Protein AF-A0A560FBE7-F1 (afdb_monomer_lite)

pLDDT: mean 87.47, std 10.16, range [57.25, 97.56]

Sequence (76 aa):
MDLDALVAVPIIFMVIVAPVWIIAHYVTKWRVAKTLSVDDERMLSDLWHSATEMDSRIQQLEKILDAEAPGWRARQ

InterPro domains:
  IPR009554 Phage shock protein B [PF06667] (4-74)
  IPR009554 Phage shock protein B [TIGR02976] (6-75)

Organism: NCBI:txid28077

Structure (mmCIF, N/CA/C/O backbone):
data_AF-A0A560FBE7-F1
#
_entry.id   AF-A0A5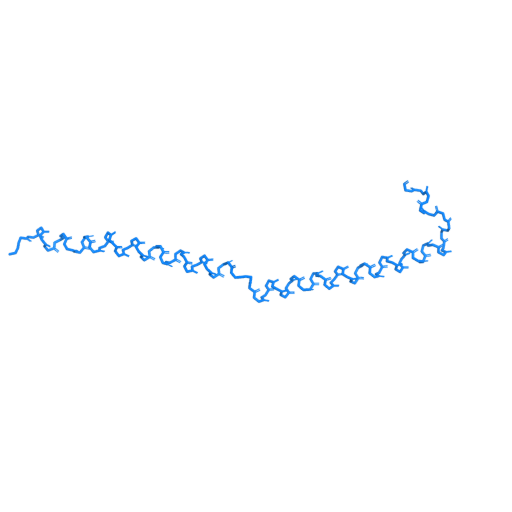60FBE7-F1
#
loop_
_atom_site.group_PDB
_atom_site.id
_atom_site.type_symbol
_atom_site.label_atom_id
_atom_site.label_alt_id
_atom_site.label_comp_id
_atom_site.label_asym_id
_atom_site.label_entity_id
_atom_site.label_seq_id
_atom_site.pdbx_PDB_ins_code
_atom_site.Cartn_x
_atom_site.Cartn_y
_atom_site.Cartn_z
_atom_site.occupancy
_atom_site.B_iso_or_equiv
_atom_site.auth_seq_id
_atom_site.auth_comp_id
_atom_site.auth_asym_id
_atom_site.auth_atom_id
_atom_site.pdbx_PDB_model_num
ATOM 1 N N . MET A 1 1 ? 34.070 5.252 -45.414 1.00 61.56 1 MET A N 1
ATOM 2 C CA . MET A 1 1 ? 32.879 5.323 -44.548 1.00 61.56 1 MET A CA 1
ATOM 3 C C . MET A 1 1 ? 32.953 6.650 -43.844 1.00 61.56 1 MET A C 1
ATOM 5 O O . MET A 1 1 ? 33.930 6.880 -43.140 1.00 61.56 1 MET A O 1
ATOM 9 N N . ASP A 1 2 ? 32.000 7.526 -44.116 1.00 77.75 2 ASP A N 1
ATOM 10 C CA . ASP A 1 2 ? 31.970 8.870 -43.554 1.00 77.75 2 ASP A CA 1
ATOM 11 C C . ASP A 1 2 ? 31.806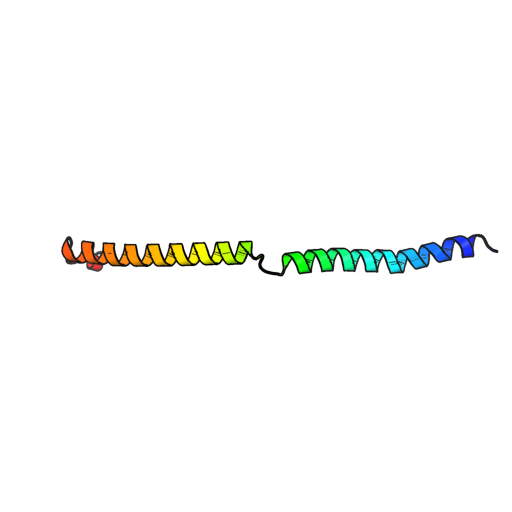 8.777 -42.033 1.00 77.75 2 ASP A C 1
ATOM 13 O O . ASP A 1 2 ? 30.994 7.990 -41.535 1.00 77.75 2 ASP A O 1
ATOM 17 N N . LEU A 1 3 ? 32.623 9.529 -41.289 1.00 78.44 3 LEU A N 1
ATOM 18 C CA . LEU A 1 3 ? 32.628 9.543 -39.819 1.00 78.44 3 LEU A CA 1
ATOM 19 C C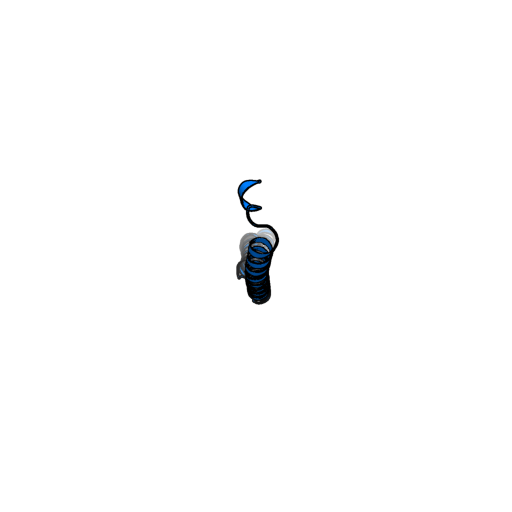 . LEU A 1 3 ? 31.222 9.807 -39.253 1.00 78.44 3 LEU A C 1
ATOM 21 O O . LEU A 1 3 ? 30.844 9.252 -38.222 1.00 78.44 3 LEU A O 1
ATOM 25 N N . ASP A 1 4 ? 30.426 10.574 -39.992 1.00 83.00 4 ASP A N 1
ATOM 26 C CA . ASP A 1 4 ? 29.042 10.911 -39.678 1.00 83.00 4 ASP A CA 1
ATOM 27 C C . ASP A 1 4 ? 28.141 9.673 -39.602 1.00 83.00 4 ASP A C 1
ATOM 29 O O . ASP A 1 4 ? 27.333 9.547 -38.684 1.00 83.00 4 ASP A O 1
ATOM 33 N N . ALA A 1 5 ? 28.316 8.705 -40.508 1.00 81.94 5 ALA A N 1
ATOM 34 C CA . ALA A 1 5 ? 27.542 7.466 -40.496 1.00 81.94 5 ALA A CA 1
ATOM 35 C C . ALA A 1 5 ? 27.923 6.570 -39.306 1.00 81.94 5 ALA A C 1
ATOM 37 O O . ALA A 1 5 ? 27.056 5.932 -38.707 1.00 81.94 5 ALA A O 1
ATOM 38 N N . LEU A 1 6 ? 29.205 6.554 -38.922 1.00 86.25 6 LEU A N 1
ATOM 39 C CA . LEU A 1 6 ? 29.688 5.778 -37.776 1.00 86.25 6 LEU A CA 1
ATOM 40 C C . LEU A 1 6 ? 29.134 6.312 -36.444 1.00 86.25 6 LEU A C 1
ATOM 42 O O . LEU A 1 6 ? 28.875 5.530 -35.532 1.00 86.25 6 LEU A O 1
ATOM 46 N N . VAL A 1 7 ? 28.924 7.628 -36.340 1.00 88.31 7 VAL A N 1
ATOM 47 C CA . VAL A 1 7 ? 28.397 8.292 -35.135 1.00 88.31 7 VAL A CA 1
ATOM 48 C C . VAL A 1 7 ? 26.862 8.337 -35.120 1.00 88.31 7 VAL A C 1
ATOM 50 O O . VAL A 1 7 ? 26.255 8.196 -34.059 1.00 88.31 7 VAL A O 1
ATOM 53 N N . ALA A 1 8 ? 26.204 8.464 -36.274 1.00 88.19 8 ALA A N 1
ATOM 54 C CA . ALA A 1 8 ? 24.743 8.538 -36.352 1.00 88.19 8 ALA A CA 1
ATOM 55 C C . ALA A 1 8 ? 24.045 7.231 -35.931 1.00 88.19 8 ALA A C 1
ATOM 57 O O . ALA A 1 8 ? 23.021 7.270 -35.246 1.00 88.19 8 ALA A O 1
ATOM 58 N N . VAL A 1 9 ? 24.604 6.071 -36.292 1.00 89.44 9 VAL A N 1
ATOM 59 C CA . VAL A 1 9 ? 24.031 4.749 -35.972 1.00 89.44 9 VAL A CA 1
ATOM 60 C C . VAL A 1 9 ? 23.851 4.519 -34.459 1.00 89.44 9 VAL A C 1
ATOM 62 O O . VAL A 1 9 ? 22.727 4.216 -34.044 1.00 89.44 9 VAL A O 1
ATOM 65 N N . PRO A 1 10 ? 24.878 4.683 -33.598 1.00 91.25 10 PRO A N 1
ATOM 66 C CA . PRO A 1 10 ? 24.709 4.497 -32.157 1.00 91.25 10 PRO A CA 1
ATOM 67 C C . PRO A 1 10 ? 23.804 5.557 -31.517 1.00 91.25 10 PRO A C 1
ATOM 69 O O . PRO A 1 10 ? 23.101 5.246 -30.557 1.00 91.25 10 PRO A O 1
ATOM 72 N N . ILE A 1 11 ? 23.769 6.785 -32.048 1.00 93.00 11 ILE A N 1
ATOM 73 C CA . ILE A 1 11 ? 22.893 7.850 -31.535 1.00 93.00 11 ILE A CA 1
ATOM 74 C C . ILE A 1 11 ? 21.424 7.497 -31.766 1.00 93.00 11 ILE A C 1
ATOM 76 O O . ILE A 1 11 ? 20.630 7.550 -30.829 1.00 93.00 11 ILE A O 1
ATOM 80 N N . ILE A 1 12 ? 21.061 7.088 -32.983 1.00 90.94 12 ILE A N 1
ATOM 81 C CA . ILE A 1 12 ? 19.685 6.687 -33.305 1.00 90.94 12 ILE A CA 1
ATOM 82 C C . ILE A 1 12 ? 19.272 5.485 -32.450 1.00 90.94 12 ILE A C 1
ATOM 84 O O . ILE A 1 12 ? 18.169 5.460 -31.906 1.00 90.94 12 ILE A O 1
ATOM 88 N N . PHE A 1 13 ? 20.177 4.524 -32.259 1.00 92.62 13 PHE A N 1
ATOM 89 C CA . PHE A 1 13 ? 19.937 3.390 -31.371 1.00 92.62 13 PHE A CA 1
ATOM 90 C C . PHE A 1 13 ? 19.677 3.836 -29.925 1.00 92.62 13 PHE A C 1
ATOM 92 O O . PHE A 1 13 ? 18.698 3.405 -29.323 1.00 92.62 13 PHE A O 1
ATOM 99 N N . MET A 1 14 ? 20.489 4.746 -29.378 1.00 94.00 14 MET A N 1
ATOM 100 C CA . MET A 1 14 ? 20.303 5.303 -28.030 1.00 94.00 14 MET A CA 1
ATOM 101 C C . MET A 1 14 ? 18.978 6.051 -27.879 1.00 94.00 14 MET A C 1
ATOM 103 O O . MET A 1 14 ? 18.293 5.873 -26.875 1.00 94.00 14 MET A O 1
ATOM 107 N N . VAL A 1 15 ? 18.581 6.837 -28.880 1.00 94.50 15 VAL A N 1
ATOM 108 C CA . VAL A 1 15 ? 17.320 7.596 -28.860 1.00 94.50 15 VAL A CA 1
ATOM 109 C C . VAL A 1 15 ? 16.098 6.677 -28.836 1.00 94.50 15 VAL A C 1
ATOM 111 O O . VAL A 1 15 ? 15.060 7.076 -28.325 1.00 94.50 15 VAL A O 1
ATOM 114 N N . ILE A 1 16 ? 16.199 5.443 -29.328 1.00 93.75 16 ILE A N 1
ATOM 115 C CA . ILE A 1 16 ? 15.097 4.475 -29.265 1.00 93.75 16 ILE A CA 1
ATOM 116 C C . ILE A 1 16 ? 15.207 3.584 -28.025 1.00 93.75 16 ILE A C 1
ATOM 118 O O . ILE A 1 16 ? 14.242 3.417 -27.279 1.00 93.75 16 ILE A O 1
ATOM 122 N N . VAL A 1 17 ? 16.385 3.023 -27.768 1.00 94.56 17 VAL A N 1
ATOM 123 C CA . VAL A 1 17 ? 16.579 2.020 -26.717 1.00 94.56 17 VAL A CA 1
ATOM 124 C C . VAL A 1 17 ? 16.578 2.640 -25.326 1.00 94.56 17 VAL A C 1
ATOM 126 O O . VAL A 1 17 ? 15.980 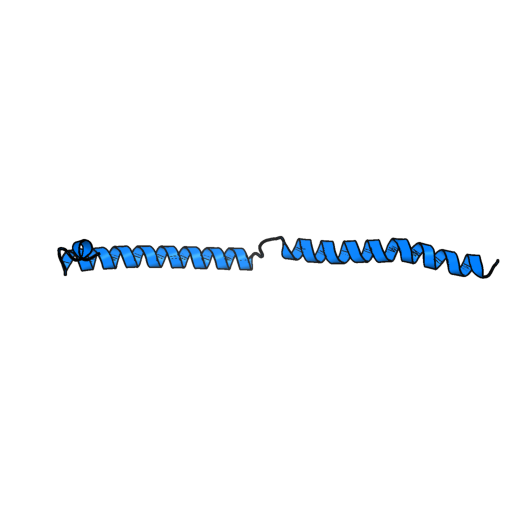2.060 -24.419 1.00 94.56 17 VAL A O 1
ATOM 129 N N . ALA A 1 18 ? 17.178 3.820 -25.134 1.00 94.12 18 ALA A N 1
ATOM 130 C CA . ALA A 1 18 ? 17.218 4.446 -23.816 1.00 94.12 18 ALA A CA 1
ATOM 131 C C . ALA A 1 18 ? 15.812 4.842 -23.320 1.00 94.12 18 ALA A C 1
ATOM 133 O O . ALA A 1 18 ? 15.486 4.496 -22.182 1.00 94.12 18 ALA A O 1
ATOM 134 N N . PRO A 1 19 ? 14.924 5.456 -24.131 1.00 94.38 19 PRO A N 1
ATOM 135 C CA . PRO A 1 19 ? 13.552 5.721 -23.697 1.00 94.38 19 PRO A CA 1
ATOM 136 C C . PRO A 1 19 ? 12.743 4.452 -23.442 1.00 94.38 19 PRO A C 1
ATOM 138 O O . PRO A 1 19 ? 12.023 4.392 -22.449 1.00 94.38 19 PRO A O 1
ATOM 141 N N . VAL A 1 20 ? 12.883 3.418 -24.280 1.00 95.12 20 VAL A N 1
ATOM 142 C CA . VAL A 1 20 ? 12.204 2.129 -24.058 1.00 95.12 20 VAL A CA 1
ATOM 143 C C . VAL A 1 20 ? 12.653 1.497 -22.739 1.00 95.12 20 VAL A C 1
ATOM 145 O O . VAL A 1 20 ? 11.814 1.025 -21.972 1.00 9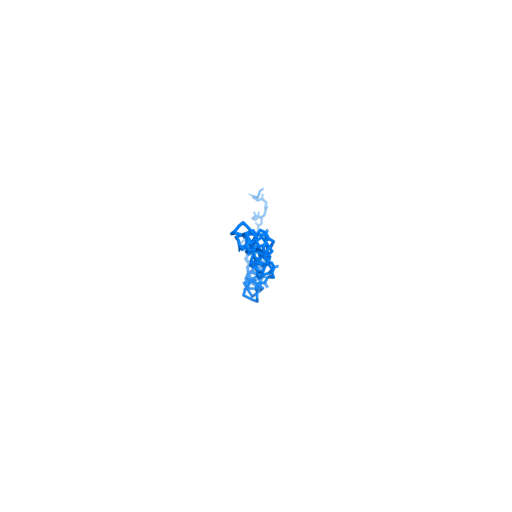5.12 20 VAL A O 1
ATOM 148 N N . TRP A 1 21 ? 13.951 1.536 -22.430 1.00 94.62 21 TRP A N 1
ATOM 149 C CA . TRP A 1 21 ? 14.490 1.028 -21.169 1.00 94.62 21 TRP A CA 1
ATOM 150 C C . TRP A 1 21 ? 13.996 1.828 -19.961 1.00 94.62 21 TRP A C 1
ATOM 152 O O . TRP A 1 21 ? 13.573 1.237 -18.970 1.00 94.62 21 TRP A O 1
ATOM 162 N N . ILE A 1 22 ? 13.982 3.162 -20.059 1.00 93.88 22 ILE A N 1
ATOM 163 C CA . ILE A 1 22 ? 13.419 4.050 -19.034 1.00 93.88 22 ILE A CA 1
ATOM 164 C C . ILE A 1 22 ? 11.960 3.667 -18.773 1.00 93.88 22 ILE A C 1
ATOM 166 O O . ILE A 1 22 ? 11.596 3.371 -17.636 1.00 93.88 22 ILE A O 1
ATOM 170 N N . ILE A 1 23 ? 11.134 3.590 -19.819 1.00 93.56 23 ILE A N 1
ATOM 171 C CA . ILE A 1 23 ? 9.724 3.204 -19.691 1.00 93.56 23 ILE A CA 1
ATOM 172 C C . ILE A 1 23 ? 9.610 1.827 -19.025 1.00 93.56 23 ILE A C 1
ATOM 174 O O . ILE A 1 23 ? 8.873 1.686 -18.050 1.00 93.56 23 ILE A O 1
ATOM 178 N N . ALA A 1 24 ? 10.372 0.828 -19.478 1.00 92.81 24 ALA A N 1
ATOM 179 C CA . ALA A 1 24 ? 10.361 -0.513 -18.896 1.00 92.81 24 ALA A CA 1
ATOM 180 C C . ALA A 1 24 ? 10.762 -0.521 -17.409 1.00 92.81 24 ALA A C 1
ATOM 182 O O . ALA A 1 24 ? 10.120 -1.199 -16.601 1.00 92.81 24 ALA A O 1
ATOM 183 N N . HIS A 1 25 ? 11.770 0.261 -17.019 1.00 89.69 25 HIS A N 1
ATOM 184 C CA . HIS A 1 25 ? 12.235 0.383 -15.634 1.00 89.69 25 HIS A CA 1
ATOM 185 C C . HIS A 1 25 ? 11.151 0.952 -14.718 1.00 89.69 25 HIS A C 1
ATOM 187 O O . HIS A 1 25 ? 10.851 0.384 -13.664 1.00 89.69 25 HIS A O 1
ATOM 193 N N . TYR A 1 26 ? 10.508 2.042 -15.140 1.00 91.31 26 TYR A N 1
ATOM 194 C CA . TYR A 1 26 ? 9.459 2.680 -14.347 1.00 91.31 26 TYR A CA 1
ATOM 195 C C . TYR A 1 26 ? 8.162 1.865 -14.333 1.00 91.31 26 TYR A C 1
ATOM 197 O O . TYR A 1 26 ? 7.535 1.757 -13.281 1.00 91.31 26 TYR A O 1
ATOM 205 N N . VAL A 1 27 ? 7.792 1.218 -15.443 1.00 87.12 27 VAL A N 1
ATOM 206 C CA . VAL A 1 27 ? 6.636 0.306 -15.491 1.00 87.12 27 VAL A CA 1
ATOM 207 C C . VAL A 1 27 ? 6.849 -0.901 -14.578 1.00 87.12 27 VAL A C 1
ATOM 209 O O . VAL A 1 27 ? 5.923 -1.291 -13.869 1.00 87.12 27 VAL A O 1
ATOM 212 N N . THR A 1 28 ? 8.057 -1.470 -14.541 1.00 82.38 28 THR A N 1
ATOM 213 C CA . THR A 1 28 ? 8.380 -2.606 -13.662 1.00 82.38 28 THR A CA 1
ATOM 214 C C . THR A 1 28 ? 8.298 -2.198 -12.193 1.00 82.38 28 THR A C 1
ATOM 216 O O . THR A 1 28 ? 7.616 -2.864 -11.416 1.00 82.38 28 THR A O 1
ATOM 219 N N . LYS A 1 29 ? 8.891 -1.055 -11.818 1.00 79.75 29 LYS A N 1
ATOM 220 C CA . LYS A 1 29 ? 8.758 -0.509 -10.456 1.00 79.75 29 LYS A CA 1
ATOM 221 C C . LYS A 1 29 ? 7.305 -0.221 -10.083 1.00 79.75 29 LYS A C 1
ATOM 223 O O . LYS A 1 29 ? 6.888 -0.531 -8.972 1.00 79.75 29 LYS A O 1
ATOM 228 N N . TRP A 1 30 ? 6.523 0.331 -11.009 1.00 74.56 30 TRP A N 1
ATOM 229 C CA . TRP A 1 30 ? 5.118 0.641 -10.762 1.00 74.56 30 TRP A CA 1
ATOM 230 C C . TRP A 1 30 ? 4.256 -0.611 -10.608 1.00 74.56 30 TRP A C 1
ATOM 232 O O . TRP A 1 30 ? 3.397 -0.648 -9.735 1.00 74.56 30 TRP A O 1
ATOM 242 N N . ARG A 1 31 ? 4.497 -1.655 -11.411 1.00 68.19 31 ARG A N 1
ATOM 243 C CA . ARG A 1 31 ? 3.797 -2.943 -11.287 1.00 68.19 31 ARG A CA 1
ATOM 244 C C . ARG A 1 31 ? 4.096 -3.640 -9.964 1.00 68.19 31 ARG A C 1
ATOM 246 O O . ARG A 1 31 ? 3.167 -4.163 -9.358 1.00 68.19 31 ARG A O 1
ATOM 253 N N . VAL A 1 32 ? 5.348 -3.602 -9.507 1.00 66.75 32 VAL A N 1
ATOM 254 C CA . VAL A 1 32 ? 5.738 -4.135 -8.191 1.00 66.75 32 VAL A CA 1
ATOM 255 C C . VAL A 1 32 ? 5.061 -3.355 -7.059 1.00 66.75 32 VAL A C 1
ATOM 257 O O . VAL A 1 32 ? 4.604 -3.964 -6.105 1.00 66.75 32 VAL A O 1
ATOM 260 N N . ALA A 1 33 ? 4.908 -2.034 -7.193 1.00 64.75 33 ALA A N 1
ATOM 261 C CA . ALA A 1 33 ? 4.222 -1.202 -6.199 1.00 64.75 33 ALA A CA 1
ATOM 262 C C . ALA A 1 33 ? 2.680 -1.289 -6.233 1.00 64.75 33 ALA A C 1
ATOM 264 O O . ALA A 1 33 ? 2.026 -0.819 -5.309 1.00 64.75 33 ALA A O 1
ATOM 265 N N . LYS A 1 34 ? 2.080 -1.821 -7.309 1.00 62.00 34 LYS A N 1
ATOM 266 C CA . LYS A 1 34 ? 0.616 -1.864 -7.502 1.00 62.00 34 LYS A CA 1
ATOM 267 C C . LYS A 1 34 ? -0.057 -3.156 -7.047 1.00 62.00 34 LYS A C 1
ATOM 269 O O . LYS A 1 34 ? -1.284 -3.199 -7.009 1.00 62.00 34 LYS A O 1
ATOM 274 N N . THR A 1 35 ? 0.711 -4.203 -6.771 1.00 66.38 35 THR A N 1
ATOM 275 C CA . THR A 1 35 ? 0.179 -5.408 -6.131 1.00 66.38 35 THR A CA 1
ATOM 276 C C . THR A 1 35 ? 0.231 -5.163 -4.635 1.00 66.38 35 THR A C 1
ATOM 278 O O . THR A 1 35 ? 1.304 -4.851 -4.128 1.00 66.38 35 THR A O 1
ATOM 281 N N . LEU A 1 36 ? -0.919 -5.250 -3.963 1.00 61.94 36 LEU A N 1
ATOM 282 C CA . LEU A 1 36 ? -0.982 -5.265 -2.505 1.00 61.94 36 LEU A CA 1
ATOM 283 C C . LEU A 1 36 ? 0.006 -6.343 -2.046 1.00 61.94 36 LEU A C 1
ATOM 285 O O . LEU A 1 36 ? -0.117 -7.496 -2.466 1.00 61.94 36 LEU A O 1
ATOM 289 N N . SER A 1 37 ? 1.061 -5.956 -1.323 1.00 76.38 37 SER A N 1
ATOM 290 C CA . SER A 1 37 ? 2.039 -6.944 -0.877 1.00 76.38 37 SER A CA 1
ATOM 291 C C . SER A 1 37 ? 1.309 -7.957 0.002 1.00 76.38 37 SER A C 1
ATOM 293 O O . SER A 1 37 ? 0.361 -7.606 0.703 1.00 76.38 37 SER A O 1
ATOM 295 N N . VAL A 1 38 ? 1.761 -9.210 0.020 1.00 79.50 38 VAL A N 1
ATOM 296 C CA . VAL A 1 38 ? 1.257 -10.210 0.980 1.00 79.50 38 VAL A CA 1
ATOM 297 C C . VAL A 1 38 ? 1.344 -9.671 2.418 1.00 79.50 38 VAL A C 1
ATOM 299 O O . VAL A 1 38 ? 0.520 -10.011 3.264 1.00 79.50 38 VAL A O 1
ATOM 302 N N . ASP A 1 39 ? 2.308 -8.788 2.685 1.00 82.19 39 ASP A N 1
ATOM 303 C CA . ASP A 1 39 ? 2.447 -8.084 3.960 1.00 82.19 39 ASP A CA 1
ATOM 304 C C . ASP A 1 39 ? 1.343 -7.042 4.198 1.00 82.19 39 ASP A C 1
ATOM 306 O O . ASP A 1 39 ? 0.837 -6.936 5.314 1.00 82.19 39 ASP A O 1
ATOM 310 N N . ASP A 1 40 ? 0.917 -6.316 3.160 1.00 85.00 40 ASP A N 1
ATOM 311 C CA . ASP A 1 40 ? -0.171 -5.337 3.260 1.00 85.00 40 ASP A CA 1
ATOM 312 C C . ASP A 1 40 ? -1.514 -6.043 3.509 1.00 85.00 40 ASP A C 1
ATOM 314 O O . ASP A 1 40 ? -2.316 -5.593 4.327 1.00 85.00 40 ASP A O 1
ATOM 318 N N . GLU A 1 41 ? -1.753 -7.187 2.856 1.00 89.00 41 GLU A N 1
ATOM 319 C CA . GLU A 1 41 ? -2.932 -8.028 3.110 1.00 89.00 41 GLU A CA 1
ATOM 320 C C . GLU A 1 41 ? -2.969 -8.540 4.554 1.00 89.00 41 GLU A C 1
ATOM 322 O O . GLU A 1 41 ? -4.015 -8.491 5.208 1.00 89.00 41 GLU A O 1
ATOM 327 N N . ARG A 1 42 ? -1.822 -8.990 5.079 1.00 91.69 42 ARG A N 1
ATOM 328 C CA . ARG A 1 42 ? -1.690 -9.414 6.480 1.00 91.69 42 ARG A CA 1
ATOM 329 C C . ARG A 1 42 ? -1.962 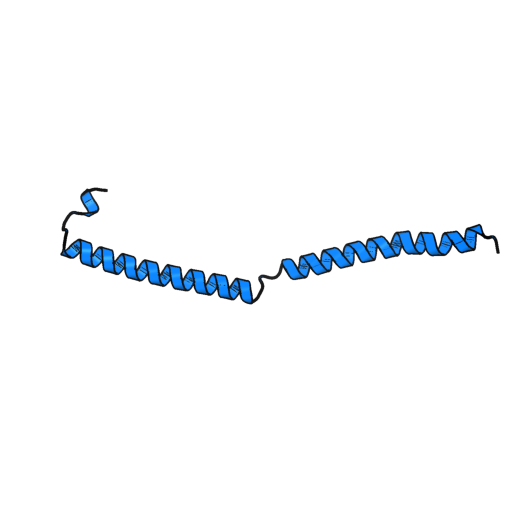-8.263 7.439 1.00 91.69 42 ARG A C 1
ATOM 331 O O . ARG A 1 42 ? -2.755 -8.425 8.359 1.00 91.69 42 ARG A O 1
ATOM 338 N N . MET A 1 43 ? -1.379 -7.093 7.185 1.00 91.94 43 MET A N 1
ATOM 339 C CA . MET A 1 43 ? -1.603 -5.904 8.005 1.00 91.94 43 MET A CA 1
ATOM 340 C C . MET A 1 43 ? -3.086 -5.512 8.040 1.00 91.94 43 MET A C 1
ATOM 342 O O . MET A 1 43 ? -3.627 -5.233 9.108 1.00 91.94 43 MET A O 1
ATOM 346 N N . LEU A 1 44 ? -3.767 -5.519 6.891 1.00 94.19 44 LEU A N 1
ATOM 347 C CA . LEU A 1 44 ? -5.202 -5.234 6.823 1.00 94.19 44 LEU A CA 1
ATOM 348 C C . LEU A 1 44 ? -6.034 -6.281 7.573 1.00 94.19 44 LEU A C 1
ATOM 350 O O . LEU A 1 44 ? -6.980 -5.917 8.272 1.00 94.19 44 LEU A O 1
ATOM 354 N N . SER A 1 45 ? -5.671 -7.560 7.469 1.00 94.62 45 SER A N 1
ATOM 355 C CA . SER A 1 45 ? -6.310 -8.642 8.224 1.00 94.62 45 SER A CA 1
ATOM 356 C C . SER A 1 45 ? -6.160 -8.448 9.737 1.00 94.62 45 SER A C 1
ATOM 358 O O . SER A 1 45 ? -7.138 -8.580 10.473 1.00 94.62 45 SER A O 1
ATOM 360 N N . ASP A 1 46 ? -4.968 -8.084 10.209 1.00 96.31 46 ASP A N 1
ATOM 361 C CA . ASP A 1 46 ? -4.693 -7.861 11.633 1.00 96.31 46 ASP A CA 1
ATOM 362 C C . ASP A 1 46 ? -5.446 -6.638 12.176 1.00 96.31 46 ASP A C 1
ATOM 364 O O . ASP A 1 46 ? -5.997 -6.672 13.282 1.00 96.31 46 ASP A O 1
ATOM 368 N N . LEU A 1 47 ? -5.533 -5.568 11.378 1.00 96.12 47 LEU A N 1
ATOM 369 C CA . LEU A 1 47 ? -6.336 -4.388 11.703 1.00 96.12 47 LEU A CA 1
ATOM 370 C C . LEU A 1 47 ? -7.824 -4.732 11.793 1.00 96.12 47 LEU A C 1
ATOM 372 O O . LEU A 1 47 ? -8.500 -4.303 12.728 1.00 96.12 47 LEU A O 1
ATOM 376 N N . TRP A 1 48 ? -8.334 -5.529 10.854 1.00 96.62 48 TRP A N 1
ATOM 377 C CA . TRP A 1 48 ? -9.726 -5.969 10.862 1.00 96.62 48 TRP A CA 1
ATOM 378 C C . TRP A 1 48 ? -10.040 -6.859 12.071 1.00 96.62 48 TRP A C 1
ATOM 380 O O . TRP A 1 48 ? -11.071 -6.682 12.728 1.00 96.62 48 TRP A O 1
ATOM 390 N N . HIS A 1 49 ? -9.131 -7.776 12.410 1.00 97.50 49 HIS A N 1
ATOM 391 C CA . HIS A 1 49 ? -9.270 -8.626 13.588 1.00 97.50 49 HIS A CA 1
ATOM 392 C C . HIS A 1 49 ? -9.297 -7.794 14.875 1.00 97.50 49 HIS A C 1
ATOM 394 O O . HIS A 1 49 ? -10.199 -7.950 15.697 1.00 97.50 49 HIS A O 1
ATOM 400 N N . SER A 1 50 ? -8.370 -6.843 14.999 1.00 96.94 50 SER A N 1
ATOM 401 C CA . SER A 1 50 ? -8.288 -5.936 16.147 1.00 96.94 50 SER A CA 1
ATOM 402 C C . SER A 1 50 ? -9.544 -5.070 16.285 1.00 96.94 50 SER A C 1
ATOM 404 O O . SER A 1 50 ? -10.085 -4.932 17.381 1.00 96.94 50 SER A O 1
ATOM 406 N N . ALA A 1 51 ? -10.058 -4.528 15.175 1.00 97.56 51 ALA A N 1
ATOM 407 C CA . ALA A 1 51 ? -11.299 -3.755 15.168 1.00 97.56 51 ALA A CA 1
ATOM 408 C C . ALA A 1 51 ? -12.502 -4.597 15.627 1.00 97.56 51 ALA A C 1
ATOM 410 O O . ALA A 1 51 ? -13.319 -4.130 16.419 1.00 97.56 51 ALA A O 1
ATOM 411 N N . THR A 1 52 ? -12.579 -5.854 15.182 1.00 96.56 52 THR A N 1
ATOM 412 C CA . THR A 1 52 ? -13.633 -6.796 15.590 1.00 96.56 52 THR A CA 1
ATOM 413 C C . THR A 1 52 ? -13.546 -7.123 17.082 1.00 96.56 52 THR A C 1
ATOM 415 O O . THR A 1 52 ? -14.559 -7.165 17.781 1.00 96.56 52 THR A O 1
ATOM 418 N N . GLU A 1 53 ? -12.334 -7.313 17.606 1.00 97.50 53 GLU A N 1
ATOM 419 C CA . GLU A 1 53 ? -12.134 -7.542 19.036 1.00 97.50 53 GLU A CA 1
ATOM 420 C C . GLU A 1 53 ? -12.554 -6.316 19.860 1.00 97.50 53 GLU A C 1
ATOM 422 O O . GLU A 1 53 ? -13.255 -6.454 20.867 1.00 97.50 53 GLU A O 1
ATOM 427 N N . MET A 1 54 ? -12.182 -5.113 19.419 1.00 97.00 54 MET A N 1
ATOM 428 C CA . MET A 1 54 ? -12.581 -3.863 20.066 1.00 97.00 54 MET A CA 1
ATOM 429 C C . MET A 1 54 ? -14.102 -3.693 20.102 1.00 97.00 54 MET A C 1
ATOM 431 O O . MET A 1 54 ? -14.635 -3.346 21.154 1.00 97.00 54 MET A O 1
ATOM 435 N N . ASP A 1 55 ? -14.802 -3.994 19.008 1.00 96.69 55 ASP A N 1
ATOM 436 C CA . ASP A 1 55 ? -16.266 -3.948 18.956 1.00 96.69 55 ASP A CA 1
ATOM 437 C C . ASP A 1 55 ? -16.897 -4.899 19.986 1.00 96.69 55 ASP A C 1
ATOM 439 O O . ASP A 1 55 ? -17.739 -4.498 20.790 1.00 96.69 55 ASP A O 1
ATOM 443 N N . SER A 1 56 ? -16.396 -6.136 20.077 1.00 96.56 56 SER A N 1
ATOM 444 C CA . SER A 1 56 ? -16.877 -7.108 21.069 1.00 96.56 56 SER A CA 1
ATOM 445 C C . SER A 1 56 ? -16.672 -6.643 22.517 1.00 96.56 56 SER A C 1
ATOM 447 O O . SER A 1 56 ? -17.483 -6.937 23.401 1.00 96.56 56 SER A O 1
ATOM 449 N N . ARG A 1 57 ? -15.588 -5.904 22.779 1.00 96.81 57 ARG A N 1
ATOM 450 C CA . ARG A 1 57 ? -15.290 -5.325 24.093 1.00 96.81 57 ARG A CA 1
ATOM 451 C C . ARG A 1 57 ? -16.209 -4.146 24.387 1.00 96.81 57 ARG A C 1
ATOM 453 O O . ARG A 1 57 ? -16.699 -4.045 25.507 1.00 96.81 57 ARG A O 1
ATOM 460 N N . ILE A 1 58 ? -16.482 -3.295 23.399 1.00 96.00 58 ILE A N 1
ATOM 461 C CA . ILE A 1 58 ? -17.434 -2.185 23.529 1.00 96.00 58 ILE A CA 1
ATOM 462 C C . ILE A 1 58 ? -18.820 -2.726 23.871 1.00 96.00 58 ILE A C 1
ATOM 464 O O . ILE A 1 58 ? -19.402 -2.285 24.854 1.00 96.00 58 ILE A O 1
ATOM 468 N N . GLN A 1 59 ? -19.305 -3.747 23.163 1.00 95.62 59 GLN A N 1
ATOM 469 C CA . GLN A 1 59 ? -20.601 -4.366 23.464 1.00 95.62 59 GLN A CA 1
ATOM 470 C C . GLN A 1 59 ? -20.666 -4.928 24.894 1.00 95.62 59 GLN A C 1
ATOM 472 O O . GLN A 1 59 ? -21.684 -4.806 25.579 1.00 95.62 59 GLN A O 1
ATOM 477 N N . GLN A 1 60 ? -19.574 -5.525 25.379 1.00 96.00 60 GLN A N 1
ATOM 478 C CA . GLN A 1 60 ? -19.485 -5.985 26.767 1.00 96.00 60 GLN A CA 1
ATOM 479 C C . GLN A 1 60 ? -19.513 -4.822 27.762 1.00 96.00 60 GLN A C 1
ATOM 481 O O . GLN A 1 60 ? -20.236 -4.895 28.755 1.00 96.00 60 GLN A O 1
ATOM 486 N N . LEU A 1 61 ? -18.765 -3.749 27.496 1.00 95.44 61 LEU A N 1
ATOM 487 C CA . LEU A 1 61 ? -18.764 -2.548 28.331 1.00 95.44 61 LEU A CA 1
ATOM 488 C C . LEU A 1 61 ? -20.137 -1.878 28.351 1.00 95.44 61 LEU A C 1
ATOM 490 O O . LEU A 1 61 ? -20.596 -1.494 29.419 1.00 95.44 61 LEU A O 1
ATOM 494 N N . GLU A 1 62 ? -20.825 -1.802 27.214 1.00 93.94 62 GLU A N 1
ATOM 495 C CA . GLU A 1 62 ? -22.194 -1.297 27.138 1.00 93.94 62 GLU A CA 1
ATOM 496 C C . GLU A 1 62 ? -23.155 -2.140 27.974 1.00 93.94 62 GLU A C 1
ATOM 498 O O . GLU A 1 62 ? -23.970 -1.589 28.709 1.00 93.94 62 GLU A O 1
ATOM 503 N N . LYS A 1 63 ? -23.024 -3.471 27.928 1.00 92.75 63 LYS A N 1
ATOM 504 C CA . LYS A 1 63 ? -23.838 -4.377 28.747 1.00 92.75 63 LYS A CA 1
ATOM 505 C C . LYS A 1 63 ? -23.584 -4.194 30.245 1.00 92.75 63 LYS A C 1
ATOM 507 O O . LYS A 1 63 ? -24.525 -4.256 31.033 1.00 92.75 63 LYS A O 1
ATOM 512 N N . ILE A 1 64 ? -22.329 -3.989 30.647 1.00 93.56 64 ILE A N 1
ATOM 513 C CA . ILE A 1 64 ? -21.975 -3.692 32.044 1.00 93.56 64 ILE A CA 1
ATOM 514 C C . ILE A 1 64 ? -22.555 -2.335 32.445 1.00 93.56 64 ILE A C 1
ATOM 516 O O . ILE A 1 64 ? -23.195 -2.222 33.486 1.00 93.56 64 ILE A O 1
ATOM 520 N N . LEU A 1 65 ? -22.393 -1.321 31.599 1.00 92.88 65 LEU A N 1
ATOM 521 C CA . LEU A 1 65 ? -22.865 0.032 31.866 1.00 92.88 65 LEU A CA 1
ATOM 522 C C . LEU A 1 65 ? -24.398 0.104 31.939 1.00 92.88 65 LEU A C 1
ATOM 524 O O . LEU A 1 65 ? -24.941 0.850 32.749 1.00 92.88 65 LEU A O 1
ATOM 528 N N . ASP A 1 66 ? -25.097 -0.728 31.168 1.00 90.12 66 ASP A N 1
ATOM 529 C CA . ASP A 1 66 ? -26.546 -0.916 31.268 1.00 90.12 66 ASP A CA 1
ATOM 530 C C . ASP A 1 66 ? -26.990 -1.512 32.603 1.00 90.12 66 ASP A C 1
ATOM 532 O O . ASP A 1 66 ? -28.050 -1.144 33.114 1.00 90.12 66 ASP A O 1
ATOM 536 N N . ALA A 1 67 ? -26.188 -2.411 33.175 1.00 91.12 67 ALA A N 1
ATOM 537 C CA . ALA A 1 67 ? -26.467 -3.015 34.471 1.00 91.12 67 ALA A CA 1
ATOM 538 C C . ALA A 1 67 ? -26.129 -2.071 35.637 1.00 91.12 67 ALA A C 1
ATOM 540 O O . ALA A 1 67 ? -26.891 -1.995 36.600 1.00 91.12 67 ALA A O 1
ATOM 541 N N . GLU A 1 68 ? -25.005 -1.353 35.559 1.00 92.25 68 GLU A N 1
ATOM 542 C CA . GLU A 1 68 ? -24.501 -0.530 36.666 1.00 92.25 68 GLU A CA 1
ATOM 543 C C . GLU A 1 68 ? -25.028 0.912 36.670 1.00 92.25 68 GLU A C 1
ATOM 545 O O . GLU A 1 68 ? -25.157 1.516 37.735 1.00 92.25 68 GLU A O 1
ATOM 550 N N . ALA A 1 69 ? -25.360 1.479 35.508 1.00 87.25 69 ALA A N 1
ATOM 551 C CA . ALA A 1 69 ? -25.794 2.869 35.372 1.00 87.25 69 ALA A CA 1
ATOM 552 C C . ALA A 1 69 ? -27.070 3.001 34.517 1.00 87.25 69 ALA A C 1
ATOM 554 O O . ALA A 1 69 ? -27.041 3.631 33.454 1.00 87.25 69 ALA A O 1
ATOM 555 N N . PRO A 1 70 ? -28.223 2.460 34.960 1.00 82.12 70 PRO A N 1
ATOM 556 C CA . PRO A 1 70 ? -29.477 2.557 34.215 1.00 82.12 70 PRO A CA 1
ATOM 557 C C . PRO A 1 70 ? -29.801 4.019 33.853 1.00 82.12 70 PRO A C 1
ATOM 559 O O . PRO A 1 70 ? -29.871 4.895 34.714 1.00 82.12 70 PRO A O 1
ATOM 562 N N . GLY A 1 71 ? -29.963 4.292 32.553 1.00 82.00 71 GLY A N 1
ATOM 563 C CA . GLY A 1 71 ? -30.224 5.636 32.018 1.00 82.00 71 GLY A CA 1
ATOM 564 C C . GLY A 1 71 ? -28.991 6.426 31.555 1.00 82.00 71 GLY A C 1
ATOM 565 O O . GLY A 1 71 ? -29.142 7.577 31.149 1.00 82.00 71 GLY A O 1
ATOM 566 N N . TRP A 1 72 ? -27.785 5.843 31.558 1.00 86.38 72 TRP A N 1
ATOM 567 C CA . TRP A 1 72 ? -26.570 6.498 31.042 1.00 86.38 72 TRP A CA 1
ATOM 568 C C . TRP A 1 72 ? -26.703 6.959 29.581 1.00 86.38 72 TRP A C 1
ATOM 570 O O . TRP A 1 72 ? -26.238 8.043 29.237 1.00 86.38 72 TRP A O 1
ATOM 580 N N . ARG A 1 73 ? -27.419 6.193 28.745 1.00 84.12 73 ARG A N 1
ATOM 581 C CA . ARG A 1 73 ? -27.693 6.547 27.342 1.00 84.12 73 ARG A CA 1
ATOM 582 C C . ARG A 1 73 ? -28.544 7.811 27.175 1.00 84.12 73 ARG A C 1
ATOM 584 O O . ARG A 1 73 ? -28.495 8.427 26.122 1.00 84.12 73 ARG A O 1
ATOM 591 N N . ALA A 1 74 ? -29.297 8.224 28.196 1.00 85.44 74 ALA A N 1
ATOM 592 C CA . ALA A 1 74 ? -30.104 9.446 28.148 1.00 85.44 74 ALA A CA 1
ATOM 593 C C . ALA A 1 74 ? -29.286 10.731 28.391 1.00 85.44 74 ALA A C 1
ATOM 595 O O . ALA A 1 74 ? -29.849 11.821 28.357 1.00 85.44 74 ALA A O 1
ATOM 596 N N . ARG A 1 75 ? -27.979 10.613 28.675 1.00 74.00 75 ARG A N 1
ATOM 597 C CA . ARG A 1 75 ? -27.061 11.747 28.886 1.00 74.00 75 ARG A CA 1
ATOM 598 C C . ARG A 1 75 ? -26.210 12.081 27.649 1.00 74.00 75 ARG A C 1
ATOM 600 O O . ARG A 1 75 ? -25.252 12.837 27.794 1.00 74.00 75 ARG A O 1
ATOM 607 N N . GLN A 1 76 ? -26.518 11.481 26.494 1.00 57.25 76 GLN A N 1
ATOM 608 C CA . GLN A 1 76 ? -25.848 11.740 25.214 1.00 57.25 76 GLN A CA 1
ATOM 609 C C . GLN A 1 76 ? -26.378 13.005 24.537 1.00 57.25 76 GLN A C 1
ATOM 611 O O . GLN A 1 76 ? -27.607 13.232 24.604 1.00 57.25 76 GLN A O 1
#

Radius of gyration: 31.51 Å; chains: 1; bounding box: 63×22×81 Å

Foldseek 3Di:
DDVCVVVVVVVVVCVPVVVVVVVVVVVVVVVVVPPCPPVNVVVVVVVVVVVVVVVVVVVVVVVVCCVPPPCPVVVD

Secondary structure (DSSP, 8-state):
--HHHHHHHHHHHHHHHHHHHHHHHHHHHHHHHHSPPHHHHHHHHHHHHHHHHHHHHHHHHHHHHHHHSTTGGGG-